Protein AF-U6CY99-F1 (afdb_monomer)

InterPro domains:
  IPR012981 PIH1, N-terminal [PF08190] (26-83)
  IPR050734 PIH1 family, Kintoun subfamily [PTHR22997] (1-106)

Nearest PDB structures (foldseek):
  5j6g-assembly3_C  TM=2.932E-01  e=3.439E+00  Mus musculus
  4gkn-assembly1_A  TM=2.776E-01  e=3.667E+00  Homo sapiens
  7qxs-assembly1_P  TM=4.122E-01  e=7.416E+00  Homo sapiens
  6erf-assembly4_G  TM=2.652E-01  e=2.342E+00  Homo sapiens
  2jor-assembly1_A  TM=2.614E-01  e=8.429E+00  Bos taurus

Solvent-accessible surface area (backbone atoms only — not comparable to full-atom values): 6418 Å² total; per-residue (Å²): 133,86,72,52,71,68,61,52,51,52,52,52,53,53,51,52,52,51,52,52,50,30,48,74,76,37,49,70,61,37,50,52,50,53,53,50,50,53,63,60,42,49,64,57,69,50,76,66,43,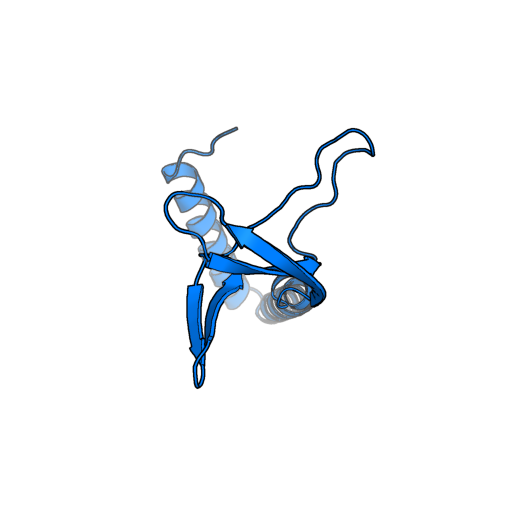82,73,51,74,47,81,52,65,43,75,67,96,57,75,39,46,31,38,39,60,44,56,51,45,80,72,55,65,78,44,92,44,96,88,4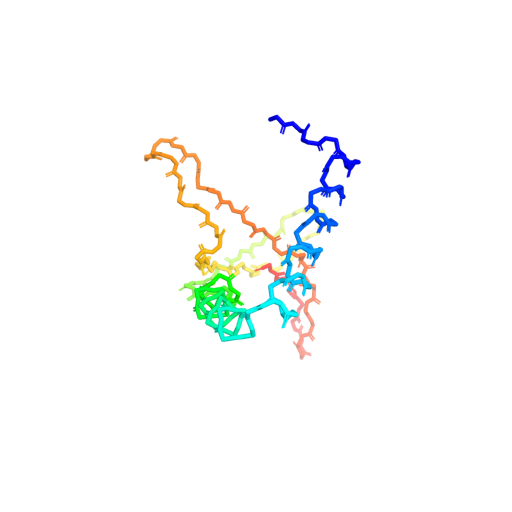4,73,73,69,82,86,81,67,79,73,43,82,46,77,56,103,87,51,68,36,35,40,63

Secondary structure (DSSP, 8-state):
----HHHHHHHHHHHHHHHHHHHHH-HHHHHHHHHHHHHHHHHHHSPPEEEEEEEEE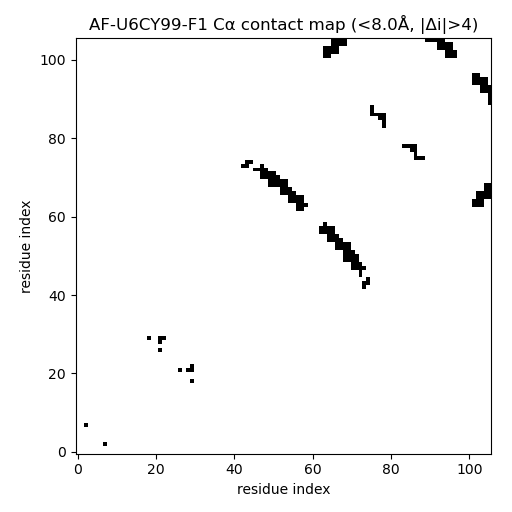E-SSS-EEEEEEEEE-TTSPPPSSTTSPPP---PPPEEEEETTEEEEE-

Foldseek 3Di:
DDDDPVNVVVVVVVVVVVLVCCCVVPVPVSVVVVVVCCVVCCLQPDDFAFDDKDWDWDPPPDTFIEIETDTHHPNQDAAPDPPGDGDDDDDDWDWDDDPHHTHIYD

Radius of gyration: 21.67 Å; Cα contacts (8 Å, |Δi|>4): 101; chains: 1; bounding box: 42×37×56 Å

Mean predicted aligned error: 7.5 Å

Structure (mmCIF, N/CA/C/O backbone):
data_AF-U6CY99-F1
#
_entry.id   AF-U6CY99-F1
#
loop_
_atom_site.group_PDB
_atom_site.id
_atom_site.type_symbol
_atom_site.label_atom_id
_atom_site.label_alt_id
_atom_site.label_comp_id
_atom_site.label_asym_id
_atom_site.label_entity_id
_atom_site.label_seq_id
_atom_site.pdbx_PDB_ins_code
_atom_site.Cartn_x
_atom_site.Cartn_y
_atom_site.Cartn_z
_atom_site.occupancy
_atom_site.B_iso_or_equiv
_atom_site.auth_seq_id
_atom_site.auth_comp_id
_atom_site.auth_asym_id
_atom_site.auth_atom_id
_atom_site.pdbx_PDB_model_num
ATOM 1 N N . MET A 1 1 ? 10.467 19.430 0.491 1.00 38.78 1 MET A N 1
ATOM 2 C CA . MET A 1 1 ? 10.489 20.470 -0.555 1.00 38.78 1 MET A CA 1
ATOM 3 C C . MET A 1 1 ? 9.222 20.259 -1.364 1.00 38.78 1 MET A C 1
ATOM 5 O O . MET A 1 1 ? 9.155 19.293 -2.109 1.00 38.78 1 MET A O 1
ATOM 9 N N . GLU A 1 2 ? 8.165 21.023 -1.085 1.00 51.16 2 GLU A N 1
ATOM 10 C CA . GLU A 1 2 ? 6.900 20.886 -1.815 1.00 51.16 2 GLU A CA 1
ATOM 11 C C . GLU A 1 2 ? 7.109 21.424 -3.231 1.00 51.16 2 GLU A C 1
ATOM 13 O O . GLU A 1 2 ? 7.341 22.618 -3.426 1.00 51.16 2 GLU A O 1
ATOM 18 N N . SER A 1 3 ? 7.104 20.544 -4.231 1.00 57.75 3 SER A N 1
ATOM 19 C CA . SER A 1 3 ? 7.028 20.981 -5.618 1.00 57.75 3 SER A CA 1
ATOM 20 C C . SER A 1 3 ? 5.660 21.630 -5.826 1.00 57.75 3 SER A C 1
ATOM 22 O O . SER A 1 3 ? 4.622 21.011 -5.603 1.00 57.75 3 SER A O 1
ATOM 24 N N . SER A 1 4 ? 5.642 22.902 -6.234 1.00 75.50 4 SER A N 1
ATOM 25 C CA . SER A 1 4 ? 4.400 23.564 -6.643 1.00 75.50 4 SER A CA 1
ATOM 26 C C . SER A 1 4 ? 3.716 22.714 -7.714 1.00 75.50 4 SER A C 1
ATOM 28 O O . SER A 1 4 ? 4.382 22.266 -8.651 1.00 75.50 4 SER A O 1
ATOM 30 N N . SER A 1 5 ? 2.399 22.523 -7.619 1.00 77.94 5 SER A N 1
ATOM 31 C CA . SER A 1 5 ? 1.618 21.692 -8.548 1.00 77.94 5 SER A CA 1
ATOM 32 C C . SER A 1 5 ? 1.870 22.048 -10.018 1.00 77.94 5 SER A C 1
ATOM 34 O O . SER A 1 5 ? 1.868 21.174 -10.879 1.00 77.94 5 SER A O 1
ATOM 36 N N . LYS A 1 6 ? 2.171 23.324 -10.307 1.00 81.62 6 LYS A N 1
ATOM 37 C CA . LYS A 1 6 ? 2.558 23.795 -11.646 1.00 81.62 6 LYS A CA 1
ATOM 38 C C . LYS A 1 6 ? 3.890 23.209 -12.124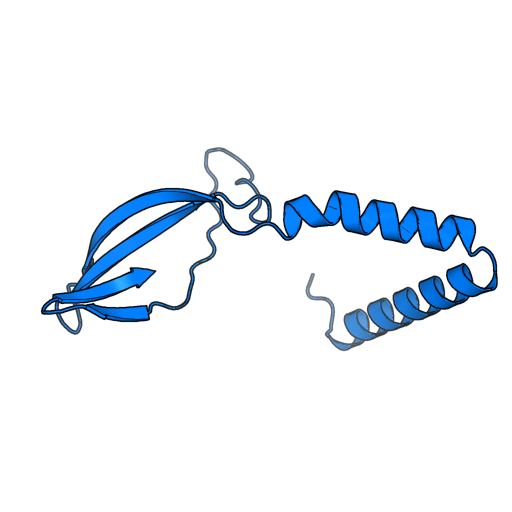 1.00 81.62 6 LYS A C 1
ATOM 40 O O . LYS A 1 6 ? 3.990 22.800 -13.272 1.00 81.62 6 LYS A O 1
ATOM 45 N N . GLY A 1 7 ? 4.895 23.143 -11.250 1.00 86.62 7 GLY A N 1
ATOM 46 C CA . GLY A 1 7 ? 6.200 22.563 -11.574 1.00 86.62 7 GLY A CA 1
ATOM 47 C C . GLY A 1 7 ? 6.120 21.060 -11.843 1.00 86.62 7 GLY A C 1
ATOM 48 O O . GLY A 1 7 ? 6.774 20.572 -12.760 1.00 86.62 7 GLY A O 1
ATOM 49 N N . LEU A 1 8 ? 5.268 20.344 -11.101 1.00 90.50 8 LEU A N 1
ATOM 50 C CA . LEU A 1 8 ? 5.027 18.918 -11.327 1.00 90.50 8 LEU A CA 1
ATOM 51 C C . LEU A 1 8 ? 4.365 18.658 -12.688 1.00 90.50 8 LEU A C 1
ATOM 53 O O . LEU A 1 8 ? 4.798 17.770 -13.415 1.00 90.50 8 LEU A O 1
ATOM 57 N N . LEU A 1 9 ? 3.352 19.449 -13.059 1.00 92.31 9 LEU A N 1
ATOM 58 C CA . LEU A 1 9 ? 2.690 19.315 -14.361 1.00 92.31 9 LEU A CA 1
ATOM 59 C C . LEU A 1 9 ? 3.669 19.524 -15.521 1.00 92.31 9 LEU A C 1
ATOM 61 O O . LEU A 1 9 ? 3.669 18.733 -16.458 1.00 92.31 9 LEU A O 1
ATOM 65 N N . THR A 1 10 ? 4.549 20.526 -15.433 1.00 93.00 10 THR A N 1
ATOM 66 C CA . THR A 1 10 ? 5.573 20.758 -16.462 1.00 93.00 10 THR A CA 1
ATOM 67 C C . THR A 1 10 ? 6.511 19.561 -16.619 1.00 93.00 10 THR A C 1
ATOM 69 O O . THR A 1 10 ? 6.806 19.172 -17.746 1.00 93.00 10 THR A O 1
ATOM 72 N N . GLN A 1 11 ? 6.948 18.947 -15.515 1.00 92.81 11 GLN A N 1
ATOM 73 C CA . GLN A 1 11 ? 7.805 17.755 -15.559 1.00 92.81 11 GLN A CA 1
ATOM 74 C C . GLN A 1 11 ? 7.099 16.567 -16.217 1.00 92.81 11 GLN A C 1
ATOM 76 O O . GLN A 1 11 ? 7.705 15.862 -17.019 1.00 92.81 11 GLN A O 1
ATOM 81 N N . VAL A 1 12 ? 5.813 16.368 -15.916 1.00 93.81 12 VAL A N 1
ATOM 82 C CA . VAL A 1 12 ? 5.005 15.314 -16.542 1.00 93.81 12 VAL A CA 1
ATOM 83 C C . VAL A 1 12 ? 4.895 15.549 -18.048 1.00 93.81 12 VAL A C 1
ATOM 85 O O . VAL A 1 12 ? 5.134 14.626 -18.818 1.00 93.81 12 VAL A O 1
ATOM 88 N N . THR A 1 13 ? 4.607 16.778 -18.484 1.00 94.56 13 THR A N 1
ATOM 89 C CA . THR A 1 13 ? 4.546 17.114 -19.915 1.00 94.56 13 THR A CA 1
ATOM 90 C C . THR A 1 13 ? 5.883 16.881 -20.618 1.00 94.56 13 THR A C 1
ATOM 92 O O . THR A 1 13 ? 5.916 16.292 -21.691 1.00 94.56 13 THR A O 1
ATOM 95 N N . GLN A 1 14 ? 6.996 17.301 -20.010 1.00 95.06 14 GLN A N 1
ATOM 96 C CA . GLN A 1 14 ? 8.333 17.076 -20.570 1.00 95.06 14 GLN A CA 1
ATOM 97 C C . GLN A 1 14 ? 8.656 15.587 -20.706 1.00 95.06 14 GLN A C 1
ATOM 99 O O . GLN A 1 14 ? 9.260 15.178 -21.693 1.00 95.06 14 GLN A O 1
ATOM 104 N N . PHE A 1 15 ? 8.238 14.779 -19.731 1.00 94.62 15 PHE A N 1
ATOM 105 C CA . PHE A 1 15 ? 8.409 13.335 -19.788 1.00 94.62 15 PHE A CA 1
ATOM 106 C C . PHE A 1 15 ? 7.598 12.704 -20.927 1.00 94.62 15 PHE A C 1
ATOM 108 O O . PHE A 1 15 ? 8.131 11.855 -21.633 1.00 94.62 15 PHE A O 1
ATOM 115 N N . TRP A 1 16 ? 6.354 13.140 -21.155 1.00 95.50 16 TRP A N 1
ATOM 116 C CA . TRP A 1 16 ? 5.554 12.665 -22.291 1.00 95.50 16 TRP A CA 1
ATOM 117 C C . TRP A 1 16 ? 6.189 13.014 -23.635 1.00 95.50 16 TRP A C 1
ATOM 119 O O . TRP A 1 16 ? 6.372 12.119 -24.451 1.00 95.50 16 TRP A O 1
ATOM 129 N N . ASN A 1 17 ? 6.631 14.261 -23.814 1.00 96.12 17 ASN A N 1
ATOM 130 C CA . ASN A 1 17 ? 7.314 14.667 -25.044 1.00 96.12 17 ASN A CA 1
ATOM 131 C C . ASN A 1 17 ? 8.576 13.825 -25.296 1.00 96.12 17 ASN A C 1
ATOM 133 O O . ASN A 1 17 ? 8.812 13.395 -26.415 1.00 96.12 17 ASN A O 1
ATOM 137 N N . LEU A 1 18 ? 9.358 13.528 -24.251 1.00 95.19 18 LEU A N 1
ATOM 138 C CA . LEU A 1 18 ? 10.525 12.649 -24.369 1.00 95.19 18 LEU A CA 1
ATOM 139 C C . LEU A 1 18 ? 10.146 11.236 -24.842 1.00 95.19 18 LEU A C 1
ATOM 141 O O . LEU A 1 18 ? 10.887 10.622 -25.608 1.00 95.19 18 LEU A O 1
ATOM 145 N N . LEU A 1 19 ? 9.029 10.692 -24.352 1.00 96.50 19 LEU A N 1
ATOM 146 C CA . LEU A 1 19 ? 8.545 9.378 -24.772 1.00 96.50 19 LEU A CA 1
ATOM 147 C C . LEU A 1 19 ? 8.095 9.382 -26.236 1.00 96.50 19 LEU A C 1
ATOM 149 O O . LEU A 1 19 ? 8.403 8.425 -26.946 1.00 96.50 19 LEU A O 1
ATOM 153 N N . ASP A 1 20 ? 7.431 10.450 -26.679 1.00 96.69 20 ASP A N 1
ATOM 154 C CA . ASP A 1 20 ? 7.020 10.635 -28.074 1.00 96.69 20 ASP A CA 1
ATOM 155 C C . ASP A 1 20 ? 8.250 10.757 -28.989 1.00 96.69 20 ASP A C 1
ATOM 157 O O . ASP A 1 20 ? 8.384 10.006 -29.957 1.00 96.69 20 ASP A O 1
ATOM 161 N N . ASP A 1 21 ? 9.221 11.593 -28.610 1.00 96.62 21 ASP A N 1
ATOM 162 C CA . ASP A 1 21 ? 10.488 11.751 -29.330 1.00 96.62 21 ASP A CA 1
ATOM 163 C C . ASP A 1 21 ? 11.243 10.414 -29.443 1.00 96.62 21 ASP A C 1
ATOM 165 O O . ASP A 1 21 ? 11.804 10.087 -30.493 1.00 96.62 21 ASP A O 1
ATOM 169 N N . LEU A 1 22 ? 11.271 9.607 -28.375 1.00 95.31 22 LEU A N 1
ATOM 170 C CA . LEU A 1 22 ? 11.895 8.279 -28.385 1.00 95.31 22 LEU A CA 1
ATOM 171 C C . LEU A 1 22 ? 11.157 7.301 -29.302 1.00 95.31 22 LEU A C 1
ATOM 173 O O . LEU A 1 22 ? 11.809 6.500 -29.974 1.00 95.31 22 LEU A O 1
ATOM 177 N N . ALA A 1 23 ? 9.826 7.352 -29.334 1.00 96.19 23 ALA A N 1
ATOM 178 C CA . ALA A 1 23 ? 9.022 6.494 -30.193 1.00 96.19 23 ALA A CA 1
ATOM 179 C C . ALA A 1 23 ? 9.247 6.804 -31.683 1.00 96.19 23 ALA A C 1
ATOM 181 O O . ALA A 1 23 ? 9.314 5.871 -32.482 1.00 96.19 23 ALA A O 1
ATOM 182 N N . GLU A 1 24 ? 9.419 8.077 -32.050 1.00 96.56 24 GLU A N 1
ATOM 183 C CA . GLU A 1 24 ? 9.685 8.494 -33.432 1.00 96.56 24 GLU A CA 1
ATOM 184 C C . GLU A 1 24 ? 11.146 8.278 -33.848 1.00 96.56 24 GLU A C 1
ATOM 186 O O . GLU A 1 24 ? 11.424 7.757 -34.930 1.00 96.56 24 GLU A O 1
ATOM 191 N N . SER A 1 25 ? 12.097 8.663 -32.992 1.00 96.88 25 SER A N 1
ATOM 192 C CA . SER A 1 25 ? 13.524 8.655 -33.337 1.00 96.88 25 SER A CA 1
ATOM 193 C C . SER A 1 25 ? 14.203 7.295 -33.146 1.00 96.88 25 SER A C 1
ATOM 195 O O . SER A 1 25 ? 15.129 6.964 -33.890 1.00 96.88 25 SER A O 1
ATOM 197 N N . ASN A 1 26 ? 13.781 6.495 -32.155 1.00 96.25 26 ASN A N 1
ATOM 198 C CA . ASN A 1 26 ? 14.390 5.200 -31.836 1.00 96.25 26 ASN A CA 1
ATOM 199 C C . ASN A 1 26 ? 13.381 4.200 -31.218 1.00 96.25 26 ASN A C 1
ATOM 201 O O . ASN A 1 26 ? 13.444 3.907 -30.013 1.00 96.25 26 ASN A O 1
ATOM 205 N N . PRO A 1 27 ? 12.497 3.606 -32.045 1.00 95.75 27 PRO A N 1
ATOM 206 C CA . PRO A 1 27 ? 11.428 2.714 -31.588 1.00 95.75 27 PRO A CA 1
ATOM 207 C C . PRO A 1 27 ? 11.914 1.515 -30.757 1.00 95.75 27 PRO A C 1
ATOM 209 O O . PRO A 1 27 ? 11.258 1.098 -29.802 1.00 95.75 27 PRO A O 1
ATOM 212 N N . GLU A 1 28 ? 13.087 0.965 -31.084 1.00 96.56 28 GLU A N 1
ATOM 213 C CA . GLU A 1 28 ? 13.666 -0.176 -30.363 1.00 96.56 28 GLU A CA 1
ATOM 214 C C . GLU A 1 28 ? 14.092 0.197 -28.938 1.00 96.56 28 GLU A C 1
ATOM 216 O O . GLU A 1 28 ? 13.886 -0.574 -27.996 1.00 96.56 28 GLU A O 1
ATOM 221 N N . SER A 1 29 ? 14.663 1.390 -28.754 1.00 94.88 29 SER A N 1
ATOM 222 C CA . SER A 1 29 ? 15.013 1.890 -27.420 1.00 94.88 29 SER A CA 1
ATOM 223 C C . SER A 1 29 ? 13.769 2.232 -26.609 1.00 94.88 29 SER A C 1
ATOM 225 O O . SER A 1 29 ? 13.711 1.880 -25.430 1.00 94.88 29 SER A O 1
ATOM 227 N N . TYR A 1 30 ? 12.757 2.842 -27.237 1.00 96.50 30 TYR A N 1
ATOM 228 C CA . TYR A 1 30 ? 11.461 3.088 -26.603 1.00 96.50 30 TYR A CA 1
ATOM 229 C C . TYR A 1 30 ? 10.838 1.785 -26.086 1.00 96.50 30 TYR A C 1
ATOM 231 O O . TYR A 1 30 ? 10.498 1.676 -24.907 1.00 96.50 30 TYR A O 1
ATOM 239 N N . LYS A 1 31 ? 10.768 0.751 -26.934 1.00 96.38 31 LYS A N 1
ATOM 240 C CA . LYS A 1 31 ? 10.225 -0.559 -26.559 1.00 96.38 31 LYS A CA 1
ATOM 241 C C . LYS A 1 31 ? 10.956 -1.158 -25.357 1.00 96.38 31 LYS A C 1
ATOM 243 O O . LYS A 1 31 ? 10.312 -1.529 -24.378 1.00 96.38 31 LYS A O 1
ATOM 248 N N . LYS A 1 32 ? 12.293 -1.204 -25.398 1.00 9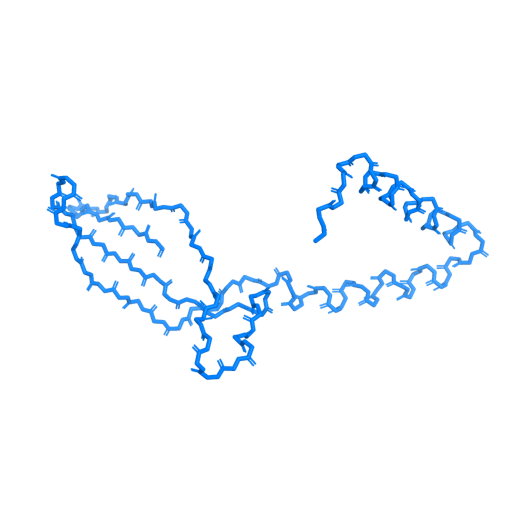6.38 32 LYS A N 1
ATOM 249 C CA . LYS A 1 32 ? 13.110 -1.712 -24.281 1.00 96.38 32 LYS A CA 1
ATOM 250 C C . LYS A 1 32 ? 12.876 -0.925 -22.995 1.00 96.38 32 LYS A C 1
ATOM 252 O O . LYS A 1 32 ? 12.792 -1.523 -21.924 1.00 96.38 32 LYS A O 1
ATOM 257 N N . PHE A 1 33 ? 12.761 0.399 -23.095 1.00 94.69 33 PHE A N 1
ATOM 258 C CA . PHE A 1 33 ? 12.480 1.261 -21.953 1.00 94.69 33 PHE A CA 1
ATOM 259 C C . PHE A 1 33 ? 11.130 0.915 -21.310 1.00 94.69 33 PHE A C 1
ATOM 261 O O . PHE A 1 33 ? 11.082 0.647 -20.110 1.00 94.69 33 PHE A O 1
ATOM 268 N N . ILE A 1 34 ? 10.052 0.844 -22.097 1.00 94.50 34 ILE A N 1
ATOM 269 C CA . ILE A 1 34 ? 8.713 0.508 -21.589 1.00 94.50 34 ILE A CA 1
ATOM 270 C C . ILE A 1 34 ? 8.681 -0.901 -20.988 1.00 94.50 34 ILE A C 1
ATOM 272 O O . ILE A 1 34 ? 8.155 -1.088 -19.891 1.00 94.50 34 ILE A O 1
ATOM 276 N N . GLU A 1 35 ? 9.276 -1.892 -21.655 1.00 94.88 35 GLU A N 1
ATOM 277 C CA . GLU A 1 35 ? 9.359 -3.264 -21.138 1.00 94.88 35 GLU A CA 1
ATOM 278 C C . GLU A 1 35 ? 10.082 -3.322 -19.786 1.00 94.88 35 GLU A C 1
ATOM 280 O O . GLU A 1 35 ? 9.607 -3.988 -18.859 1.00 94.88 35 GLU A O 1
ATOM 285 N N . GLN A 1 36 ? 11.191 -2.590 -19.643 1.00 93.69 36 GLN A N 1
ATOM 286 C CA . GLN A 1 36 ? 11.924 -2.499 -18.384 1.00 93.69 36 GLN A CA 1
ATOM 287 C C . GLN A 1 36 ? 11.076 -1.839 -17.289 1.00 93.69 36 GLN A C 1
ATOM 289 O O . GLN A 1 36 ? 10.957 -2.401 -16.199 1.00 93.69 36 GLN A O 1
ATOM 294 N N . GLN A 1 37 ? 10.428 -0.706 -17.583 1.00 91.88 37 GLN A N 1
ATOM 295 C CA . GLN A 1 37 ? 9.565 -0.007 -16.624 1.00 91.88 37 GLN A CA 1
ATOM 296 C C . GLN A 1 37 ? 8.376 -0.867 -16.179 1.00 91.88 37 GLN A C 1
ATOM 298 O O . GLN A 1 37 ? 8.059 -0.915 -14.992 1.00 91.88 37 GLN A O 1
ATOM 303 N N . LEU A 1 38 ? 7.748 -1.616 -17.089 1.00 90.69 38 LEU A N 1
ATOM 304 C CA . LEU A 1 38 ? 6.675 -2.551 -16.740 1.00 90.69 38 LEU A CA 1
ATOM 305 C C . LEU A 1 38 ? 7.190 -3.710 -15.880 1.00 90.69 38 LEU A C 1
ATOM 307 O O . LEU A 1 38 ? 6.523 -4.127 -14.931 1.00 90.69 38 LEU A O 1
ATOM 311 N N . LYS A 1 39 ? 8.373 -4.248 -16.191 1.00 90.38 39 LYS A N 1
ATOM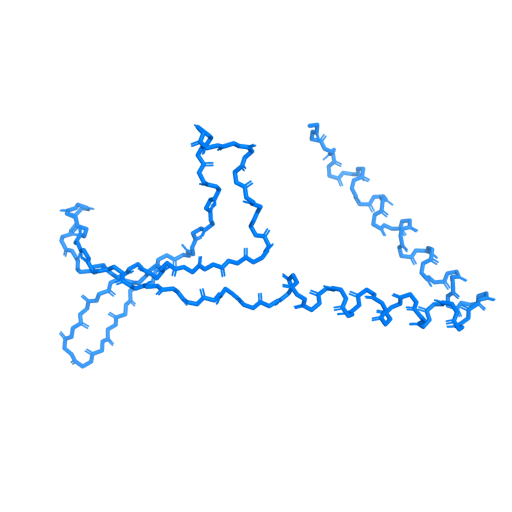 312 C CA . LYS A 1 39 ? 8.980 -5.347 -15.432 1.00 90.38 39 LYS A CA 1
ATOM 313 C C . LYS A 1 39 ? 9.330 -4.928 -14.004 1.00 90.38 39 LYS A C 1
ATOM 315 O O . LYS A 1 39 ? 9.021 -5.666 -13.071 1.00 90.38 39 LYS A O 1
ATOM 320 N N . GLU A 1 40 ? 9.952 -3.768 -13.835 1.00 86.62 40 GLU A N 1
ATOM 321 C CA . GLU A 1 40 ? 10.302 -3.213 -12.524 1.00 86.62 40 GLU A CA 1
ATOM 322 C C . GLU A 1 40 ? 9.048 -2.773 -11.758 1.00 86.62 40 GLU A C 1
ATOM 324 O O . GLU A 1 40 ? 8.855 -3.131 -10.592 1.00 86.62 40 GLU A O 1
ATOM 329 N N . GLY A 1 41 ? 8.139 -2.081 -12.447 1.00 85.31 41 GLY A N 1
ATOM 330 C CA . GLY A 1 41 ? 6.892 -1.563 -11.897 1.00 85.31 41 GLY A CA 1
ATOM 331 C C . GLY A 1 41 ? 5.956 -2.650 -11.376 1.00 85.31 41 GLY A C 1
ATOM 332 O O . GLY A 1 41 ? 5.286 -2.428 -10.371 1.00 85.31 41 GLY A O 1
ATOM 333 N N . LYS A 1 42 ? 5.963 -3.859 -11.959 1.00 84.69 42 LYS A N 1
ATOM 334 C CA . LYS A 1 42 ? 5.159 -5.002 -11.479 1.00 84.69 42 LYS A CA 1
ATOM 335 C C . LYS A 1 42 ? 5.303 -5.255 -9.979 1.00 84.69 42 LYS A C 1
ATOM 337 O O . LYS A 1 42 ? 4.312 -5.562 -9.325 1.00 84.69 42 LYS A O 1
ATOM 342 N N . GLN A 1 43 ? 6.504 -5.104 -9.418 1.00 78.50 43 GLN A N 1
ATOM 343 C CA . GLN A 1 43 ? 6.710 -5.324 -7.983 1.00 78.50 43 GLN A CA 1
ATOM 344 C C . GLN A 1 43 ? 6.099 -4.216 -7.115 1.00 78.50 43 GLN A C 1
ATOM 346 O O . GLN A 1 43 ? 5.666 -4.486 -5.998 1.00 78.50 43 GLN A O 1
ATOM 351 N N . LEU A 1 44 ? 6.060 -2.983 -7.624 1.00 79.94 44 LEU A N 1
ATOM 352 C CA . LEU A 1 44 ? 5.500 -1.814 -6.938 1.00 79.94 44 LEU A CA 1
ATOM 353 C C . LEU A 1 44 ? 3.984 -1.673 -7.155 1.00 79.94 44 LEU A C 1
ATOM 355 O O . LEU A 1 44 ? 3.302 -1.031 -6.354 1.00 79.94 44 LEU A O 1
ATOM 359 N N . CYS A 1 45 ? 3.462 -2.284 -8.219 1.00 83.25 45 CYS A N 1
ATOM 360 C CA . CYS A 1 45 ? 2.041 -2.357 -8.556 1.00 83.25 45 CYS A CA 1
ATOM 361 C C . CYS A 1 45 ? 1.340 -3.597 -7.985 1.00 83.25 45 CYS A C 1
ATOM 363 O O . CYS A 1 45 ? 0.122 -3.702 -8.115 1.00 83.25 45 CYS A O 1
ATOM 365 N N . ALA A 1 46 ? 2.076 -4.527 -7.369 1.00 88.50 46 ALA A N 1
ATOM 366 C CA . ALA A 1 46 ? 1.487 -5.667 -6.676 1.00 88.50 46 ALA A CA 1
ATOM 367 C C . ALA A 1 46 ? 0.543 -5.199 -5.557 1.00 88.50 46 ALA A C 1
ATOM 369 O O . ALA A 1 46 ? 0.741 -4.129 -4.978 1.00 88.50 46 ALA A O 1
ATOM 370 N N . THR A 1 47 ? -0.471 -5.999 -5.238 1.00 91.88 47 THR A N 1
ATOM 371 C CA . THR A 1 47 ? -1.351 -5.750 -4.092 1.00 91.88 47 THR A CA 1
ATOM 372 C C . THR A 1 47 ? -0.604 -5.972 -2.769 1.00 91.88 47 THR A C 1
ATOM 374 O O . THR A 1 47 ? 0.407 -6.679 -2.755 1.00 91.88 47 THR A O 1
ATOM 377 N N . PRO A 1 48 ? -1.073 -5.391 -1.649 1.00 93.75 48 PRO A N 1
ATOM 378 C CA . PRO A 1 48 ? -0.556 -5.728 -0.325 1.00 93.75 48 PRO A CA 1
ATOM 379 C C . PRO A 1 48 ? -0.669 -7.235 -0.045 1.00 93.75 48 PRO A C 1
ATOM 381 O O . PRO A 1 48 ? -1.691 -7.849 -0.346 1.00 93.75 48 PRO A O 1
ATOM 384 N N . GLU A 1 49 ? 0.380 -7.818 0.526 1.00 94.62 49 GLU A N 1
ATOM 385 C CA . GLU A 1 49 ? 0.462 -9.229 0.903 1.00 94.62 49 GLU A CA 1
ATOM 386 C C . GLU A 1 49 ? -0.062 -9.419 2.336 1.00 94.62 49 GLU A C 1
ATOM 388 O O . GLU A 1 49 ? 0.501 -8.820 3.260 1.00 94.62 49 GLU A O 1
ATOM 393 N N . PRO A 1 50 ? -1.108 -10.234 2.560 1.00 96.12 50 PRO A N 1
ATOM 394 C CA . PRO A 1 50 ? -1.643 -10.481 3.897 1.00 96.12 50 PRO A CA 1
ATOM 395 C C . PRO A 1 50 ? -0.606 -11.134 4.814 1.00 96.12 50 PRO A C 1
ATOM 397 O O . PRO A 1 50 ? 0.07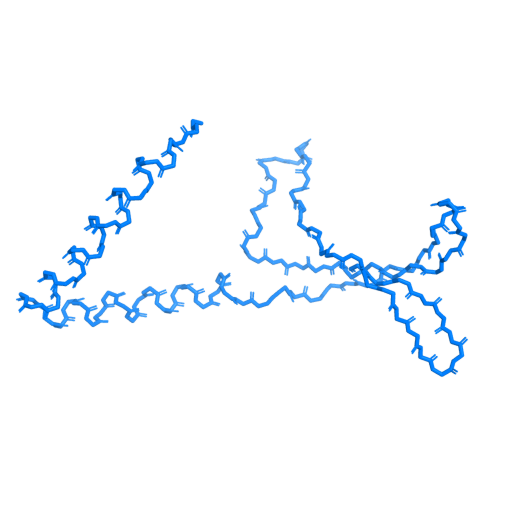0 -12.074 4.408 1.00 96.12 50 PRO A O 1
ATOM 400 N N . GLN A 1 51 ? -0.494 -10.658 6.055 1.00 96.81 51 GLN A N 1
ATOM 401 C CA . GLN A 1 51 ? 0.388 -11.252 7.068 1.00 96.81 51 GLN A CA 1
ATOM 402 C C . GLN A 1 51 ? -0.418 -11.838 8.224 1.00 96.81 51 GLN A C 1
ATOM 404 O O . GLN A 1 51 ? -0.239 -12.996 8.590 1.00 96.81 51 GLN A O 1
ATOM 409 N N . LEU A 1 52 ? -1.323 -11.043 8.796 1.00 97.06 52 LEU A N 1
ATOM 410 C CA . LEU A 1 52 ? -2.207 -11.478 9.873 1.00 97.06 52 LEU A CA 1
ATOM 411 C C . LEU A 1 52 ? -3.467 -10.614 9.928 1.00 97.06 52 LEU A C 1
ATOM 413 O O . LEU A 1 52 ? -3.498 -9.510 9.387 1.00 97.06 52 LEU A O 1
ATOM 417 N N . CYS A 1 53 ? -4.484 -11.105 10.630 1.00 97.44 53 CYS A N 1
ATOM 418 C CA . CYS A 1 53 ? -5.702 -10.362 10.924 1.00 97.44 53 CYS A CA 1
ATOM 419 C C . CYS A 1 53 ? -5.856 -10.222 12.441 1.00 97.44 53 CYS A C 1
ATOM 421 O O . CYS A 1 53 ? -5.792 -11.212 13.173 1.00 97.44 53 CYS A O 1
ATOM 423 N N . LEU A 1 54 ? -6.023 -8.989 12.916 1.00 97.62 54 LEU A N 1
ATOM 424 C CA . LEU A 1 54 ? -6.269 -8.692 14.324 1.00 97.62 54 LEU A CA 1
ATOM 425 C C . LEU A 1 54 ? -7.755 -8.456 14.536 1.00 97.62 54 LEU A C 1
ATOM 427 O O . LEU A 1 54 ? -8.339 -7.593 13.888 1.00 97.62 54 LEU A O 1
ATOM 431 N N . GLN A 1 55 ? -8.339 -9.158 15.500 1.00 96.88 55 GLN A N 1
ATOM 432 C CA . GLN A 1 55 ? -9.689 -8.876 15.965 1.00 96.88 55 GLN A CA 1
ATOM 433 C C . GLN A 1 55 ? -9.631 -8.039 17.242 1.00 96.88 55 GLN A C 1
ATOM 435 O O . GLN A 1 55 ? -8.968 -8.395 18.216 1.00 96.88 55 GLN A O 1
ATOM 440 N N . THR A 1 56 ? -10.350 -6.925 17.248 1.00 96.50 56 THR A N 1
ATOM 441 C CA . THR A 1 56 ? -10.490 -6.034 18.401 1.00 96.50 56 THR A CA 1
ATOM 442 C C . THR A 1 56 ? -11.885 -5.402 18.417 1.00 96.50 56 THR A C 1
ATOM 444 O O . THR A 1 56 ? -12.783 -5.825 17.685 1.00 96.50 56 THR A O 1
ATOM 447 N N . ARG A 1 57 ? -12.106 -4.413 19.286 1.00 96.00 57 ARG A N 1
ATOM 448 C CA . ARG A 1 57 ? -13.361 -3.665 19.373 1.00 96.00 57 ARG A CA 1
ATOM 449 C C . ARG A 1 57 ? -13.111 -2.167 19.327 1.00 96.00 57 ARG A C 1
ATOM 451 O O . ARG A 1 57 ? -12.255 -1.645 20.040 1.00 96.00 57 ARG A O 1
ATOM 458 N N . ILE A 1 58 ? -13.910 -1.465 18.533 1.00 93.75 58 ILE A N 1
ATOM 459 C CA . ILE A 1 58 ? -14.065 -0.016 18.661 1.00 93.75 58 ILE A CA 1
ATOM 460 C C . ILE A 1 58 ? -14.932 0.218 19.894 1.00 93.75 58 ILE A C 1
ATOM 462 O O . ILE A 1 58 ? -16.010 -0.353 19.980 1.00 93.75 58 ILE A O 1
ATOM 466 N N . LEU A 1 59 ? -14.476 1.034 20.846 1.00 95.50 59 LEU A N 1
ATOM 467 C CA . LEU A 1 59 ? -15.212 1.286 22.096 1.00 95.50 59 LEU A CA 1
ATOM 468 C C . LEU A 1 59 ? -16.129 2.517 22.022 1.00 95.50 59 LEU A C 1
ATOM 470 O O . LEU A 1 59 ? -17.104 2.615 22.761 1.00 95.50 59 LEU A O 1
ATOM 474 N N . LYS A 1 60 ? -15.804 3.486 21.160 1.00 93.19 60 LYS A N 1
ATOM 475 C CA . LYS A 1 60 ? -16.531 4.754 20.999 1.00 93.19 60 LYS A CA 1
ATOM 476 C C . LYS A 1 60 ? -16.531 5.172 19.524 1.00 93.19 60 LYS A C 1
ATOM 478 O O . LYS A 1 60 ? -15.551 4.895 18.839 1.00 93.19 60 LYS A O 1
ATOM 483 N N . PRO A 1 61 ? -17.566 5.878 19.036 1.00 90.62 61 PRO A N 1
ATOM 484 C CA . PRO A 1 61 ? -18.767 6.301 19.766 1.00 90.62 61 PRO A CA 1
ATOM 485 C C . PRO A 1 61 ? -19.781 5.171 20.006 1.00 90.62 61 PRO A C 1
ATOM 487 O O . PRO A 1 61 ? -20.599 5.284 20.911 1.00 90.62 61 PRO A O 1
ATOM 490 N N . LYS A 1 62 ? -19.713 4.079 19.238 1.00 89.31 62 LYS A N 1
ATOM 491 C CA . LYS A 1 62 ? -20.548 2.885 19.400 1.00 89.31 62 LYS A CA 1
ATOM 492 C C . LYS A 1 62 ? -19.658 1.653 19.392 1.00 89.31 62 LYS A C 1
ATOM 494 O O . LYS A 1 62 ? -18.729 1.591 18.588 1.00 89.31 62 LYS A O 1
ATOM 499 N N . GLU A 1 63 ? -19.960 0.694 20.262 1.00 93.06 63 GLU A N 1
ATOM 500 C CA . GLU A 1 63 ? -19.215 -0.557 20.298 1.00 93.06 63 GLU A CA 1
ATOM 501 C C . GLU A 1 63 ? -19.428 -1.349 19.003 1.00 93.06 63 GLU A C 1
ATOM 503 O O . GLU A 1 63 ? -20.568 -1.569 18.584 1.00 93.06 63 GLU A O 1
ATOM 508 N N . LYS A 1 64 ? -18.328 -1.734 18.352 1.00 93.19 64 LYS A N 1
ATOM 509 C CA . LYS A 1 64 ? -18.327 -2.537 17.122 1.00 93.19 64 LYS A CA 1
ATOM 510 C C . LYS A 1 64 ? -17.143 -3.496 17.120 1.00 93.19 64 LYS A C 1
ATOM 512 O O . LYS A 1 64 ? -16.052 -3.128 17.559 1.00 93.19 64 LYS A O 1
ATOM 517 N N . 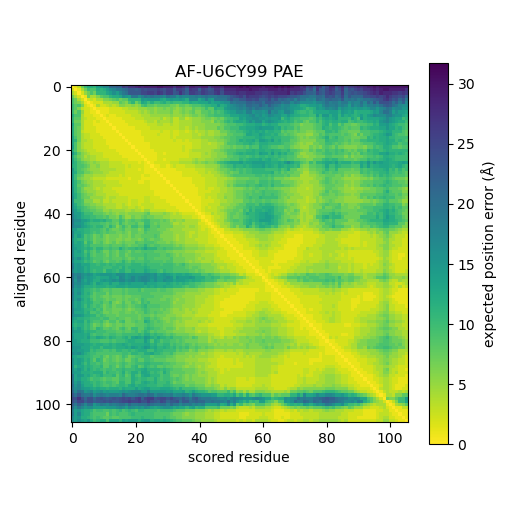VAL A 1 65 ? -17.348 -4.700 16.591 1.00 96.12 65 VAL A N 1
ATOM 518 C CA . VAL A 1 65 ? -16.246 -5.621 16.282 1.00 96.12 65 VAL A CA 1
ATOM 519 C C . VAL A 1 65 ? -15.447 -5.040 15.118 1.00 96.12 65 VAL A C 1
ATOM 521 O O . VAL A 1 65 ? -16.029 -4.577 14.140 1.00 96.12 65 VAL A O 1
ATOM 524 N N . LEU A 1 66 ? -14.123 -5.041 15.248 1.00 96.31 66 LEU A N 1
ATOM 525 C CA . LEU A 1 66 ? -13.191 -4.534 14.249 1.00 96.31 66 LEU A CA 1
ATOM 526 C C . LEU A 1 66 ? -12.182 -5.623 13.894 1.00 96.31 66 LEU A C 1
ATOM 528 O O . LEU A 1 66 ? -11.521 -6.165 14.781 1.00 96.31 66 LEU A O 1
ATOM 532 N N . PHE A 1 67 ? -12.031 -5.878 12.602 1.00 97.06 67 PHE A N 1
ATOM 533 C CA . PHE A 1 67 ? -10.938 -6.657 12.041 1.00 97.06 67 PHE A CA 1
ATOM 534 C C . PHE A 1 67 ? -9.947 -5.723 11.350 1.00 97.06 67 PHE A C 1
ATOM 536 O O . PHE A 1 67 ? -10.345 -4.837 10.599 1.00 97.06 67 PHE A O 1
ATOM 543 N N . ILE A 1 68 ? -8.658 -5.908 11.617 1.00 97.62 68 ILE A N 1
ATOM 544 C CA . ILE A 1 68 ? -7.577 -5.137 10.998 1.00 97.62 68 ILE A CA 1
ATOM 545 C C . ILE A 1 68 ? -6.683 -6.116 10.249 1.00 97.62 68 ILE A C 1
ATOM 547 O O . ILE A 1 68 ? -6.006 -6.938 10.876 1.00 97.62 68 ILE A O 1
ATOM 551 N N . ASN A 1 69 ? -6.657 -6.015 8.924 1.00 97.19 69 ASN A N 1
ATOM 552 C CA . ASN A 1 69 ? -5.746 -6.789 8.097 1.00 97.19 69 ASN A CA 1
ATOM 553 C C . ASN A 1 69 ? -4.377 -6.110 8.082 1.00 97.19 69 ASN A C 1
ATOM 555 O O . ASN A 1 69 ? -4.183 -5.040 7.505 1.00 97.19 69 ASN A O 1
ATOM 559 N N . LEU A 1 70 ? -3.398 -6.744 8.720 1.00 96.94 70 LEU A N 1
ATOM 560 C CA . LEU A 1 70 ? -2.017 -6.308 8.633 1.00 96.94 70 LEU A CA 1
ATOM 561 C C . LEU A 1 70 ? -1.400 -6.916 7.373 1.00 96.94 70 LEU A C 1
ATOM 563 O O . LEU A 1 70 ? -1.232 -8.134 7.272 1.00 96.94 70 LEU A O 1
ATOM 567 N N . CYS A 1 71 ? -1.044 -6.055 6.426 1.00 96.00 71 CYS A N 1
ATOM 568 C CA . CYS A 1 71 ? -0.436 -6.455 5.165 1.00 96.00 71 CYS A CA 1
ATOM 569 C C . CYS A 1 71 ? 0.969 -5.867 5.022 1.00 96.00 71 CYS A C 1
ATOM 571 O O . CYS A 1 71 ? 1.239 -4.744 5.450 1.00 96.00 71 CYS A O 1
ATOM 573 N N . GLN A 1 72 ? 1.851 -6.600 4.351 1.00 93.94 72 GLN A N 1
ATOM 574 C CA . GLN A 1 72 ? 3.135 -6.091 3.889 1.00 93.94 72 GLN A CA 1
ATOM 575 C C . GLN A 1 72 ? 2.991 -5.576 2.458 1.00 93.94 72 GLN A C 1
ATOM 577 O O . GLN A 1 72 ? 2.366 -6.211 1.614 1.00 93.94 72 GLN A O 1
ATOM 582 N N . TRP A 1 73 ? 3.592 -4.430 2.141 1.00 93.44 73 TRP A N 1
ATOM 583 C CA . TRP A 1 73 ? 3.564 -3.916 0.776 1.00 93.44 73 TRP A CA 1
ATOM 584 C C . TRP A 1 73 ? 4.890 -3.272 0.395 1.00 93.44 73 TRP A C 1
ATOM 586 O O . TRP A 1 73 ? 5.313 -2.308 1.025 1.00 93.44 73 TRP A O 1
ATOM 596 N N . LYS A 1 74 ? 5.523 -3.764 -0.681 1.00 90.31 74 LYS A N 1
ATOM 597 C CA . LYS A 1 74 ? 6.816 -3.259 -1.188 1.00 90.31 74 LYS A CA 1
ATOM 598 C C . LYS A 1 74 ? 6.820 -1.762 -1.506 1.00 90.31 74 LYS A C 1
ATOM 600 O O . LYS A 1 74 ? 7.881 -1.150 -1.549 1.00 90.31 74 LYS A O 1
ATOM 605 N N . ARG A 1 75 ? 5.646 -1.175 -1.748 1.00 90.19 75 ARG A N 1
ATOM 606 C CA . ARG A 1 75 ? 5.492 0.258 -2.015 1.00 90.19 75 ARG A CA 1
ATOM 607 C C . ARG A 1 75 ? 5.660 1.126 -0.761 1.00 90.19 75 ARG A C 1
ATOM 609 O O . ARG A 1 75 ? 5.899 2.323 -0.892 1.00 90.19 75 ARG A O 1
ATOM 616 N N . ILE A 1 76 ? 5.516 0.551 0.433 1.00 91.56 76 ILE A N 1
ATOM 617 C CA . ILE A 1 76 ? 5.722 1.256 1.698 1.00 91.56 76 ILE A CA 1
ATOM 618 C C . ILE A 1 76 ? 7.199 1.116 2.092 1.00 91.56 76 ILE A C 1
ATOM 620 O O . ILE A 1 76 ? 7.689 -0.010 2.196 1.00 91.56 76 ILE A O 1
ATOM 624 N N . PRO A 1 77 ? 7.936 2.225 2.280 1.00 91.69 77 PRO A N 1
ATOM 625 C CA . PRO A 1 77 ? 9.347 2.159 2.631 1.00 91.69 77 PRO A CA 1
ATOM 626 C C . PRO A 1 77 ? 9.540 1.619 4.051 1.00 91.69 77 PRO A C 1
ATOM 628 O O . PRO A 1 77 ? 8.707 1.826 4.934 1.00 91.69 77 PRO A O 1
ATOM 631 N N . ALA A 1 78 ? 10.682 0.973 4.279 1.00 93.44 78 ALA A N 1
ATOM 632 C CA . ALA A 1 78 ? 11.114 0.605 5.620 1.00 93.44 78 ALA A CA 1
ATOM 633 C C . ALA A 1 78 ? 11.376 1.862 6.479 1.00 93.44 78 ALA A C 1
ATOM 635 O O . ALA A 1 78 ? 11.720 2.920 5.936 1.00 93.44 78 ALA A O 1
ATOM 636 N N . PRO A 1 79 ? 11.240 1.771 7.815 1.00 95.56 79 PRO A N 1
ATOM 637 C CA . PRO A 1 79 ? 11.658 2.848 8.704 1.00 95.56 79 PRO A CA 1
ATOM 638 C C . PRO A 1 79 ? 13.155 3.141 8.536 1.00 95.56 79 PRO A C 1
ATOM 640 O O . PRO A 1 79 ? 13.952 2.250 8.245 1.00 95.56 79 PRO A O 1
ATOM 643 N N . GLN A 1 80 ? 13.547 4.398 8.751 1.00 94.62 80 GLN A N 1
ATOM 644 C CA . GLN A 1 80 ? 14.937 4.840 8.565 1.00 94.62 80 GLN A CA 1
ATOM 645 C C . GLN A 1 80 ? 15.910 4.199 9.568 1.00 94.62 80 GLN A C 1
ATOM 647 O O . GLN A 1 80 ? 17.090 4.035 9.271 1.00 94.62 80 GLN A O 1
ATOM 652 N N . SER A 1 81 ? 15.428 3.834 10.757 1.00 96.31 81 SER A N 1
ATOM 653 C CA . SER A 1 81 ? 16.173 3.058 11.750 1.00 96.31 81 SER A CA 1
ATOM 654 C C . SER A 1 81 ? 15.211 2.330 12.693 1.00 96.31 81 SER A C 1
ATOM 656 O O . SER A 1 81 ? 14.005 2.569 12.660 1.00 96.31 81 SER A O 1
ATOM 658 N N . ALA A 1 82 ? 15.746 1.493 13.586 1.00 95.19 82 ALA A N 1
ATOM 659 C CA . ALA A 1 82 ? 14.963 0.759 14.583 1.00 95.19 82 ALA A CA 1
ATOM 660 C C . ALA A 1 82 ? 14.209 1.651 15.590 1.00 95.19 82 ALA A C 1
ATOM 662 O O . ALA A 1 82 ? 13.269 1.190 16.230 1.00 95.19 82 ALA A O 1
ATOM 663 N N . THR A 1 83 ? 14.615 2.913 15.748 1.00 96.25 83 THR A N 1
ATOM 664 C CA . THR A 1 83 ? 13.950 3.874 16.641 1.00 96.25 83 THR A CA 1
ATOM 665 C C . THR A 1 83 ? 12.924 4.742 15.917 1.00 96.25 83 THR A C 1
ATOM 667 O O . THR A 1 83 ? 12.174 5.464 16.571 1.00 96.25 83 THR A O 1
ATOM 670 N N . HIS A 1 84 ? 12.882 4.693 14.581 1.00 96.62 84 HIS A N 1
ATOM 671 C CA . HIS A 1 84 ? 11.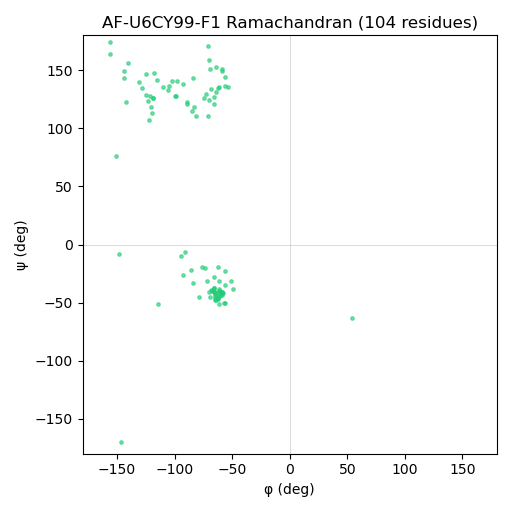903 5.444 13.807 1.00 96.62 84 HIS A CA 1
ATOM 672 C C . HIS A 1 84 ? 10.581 4.672 13.715 1.00 96.62 84 HIS A C 1
ATOM 674 O O . HIS A 1 84 ? 10.596 3.448 13.562 1.00 96.62 84 HIS A O 1
ATOM 680 N N . PRO A 1 85 ? 9.430 5.369 13.757 1.00 95.62 85 PRO A N 1
ATOM 681 C CA . PRO A 1 85 ? 8.134 4.742 13.543 1.00 95.62 85 PRO A CA 1
ATOM 682 C C . PRO A 1 85 ? 8.063 4.018 12.197 1.00 95.62 85 PRO A C 1
ATOM 684 O O . PRO A 1 85 ? 8.590 4.498 11.191 1.00 95.62 85 PRO A O 1
ATOM 687 N N . VAL A 1 86 ? 7.359 2.886 12.174 1.00 94.81 86 VAL A N 1
ATOM 688 C CA . VAL A 1 86 ? 7.076 2.153 10.937 1.00 94.81 86 VAL A CA 1
ATOM 689 C C . VAL A 1 86 ? 6.071 2.959 10.104 1.00 94.81 86 VAL A C 1
ATOM 691 O O . VAL A 1 86 ? 4.993 3.275 10.615 1.00 94.81 86 VAL A O 1
ATOM 694 N N . PRO A 1 87 ? 6.377 3.302 8.838 1.00 95.50 87 PRO A N 1
ATOM 695 C CA . PRO A 1 87 ? 5.413 3.951 7.958 1.00 95.50 87 PRO A CA 1
ATOM 696 C C . PRO A 1 87 ? 4.224 3.025 7.691 1.00 95.50 87 PRO A C 1
ATOM 698 O O . PRO A 1 87 ? 4.407 1.866 7.327 1.00 95.50 87 PRO A O 1
ATOM 701 N N . LEU A 1 88 ? 3.003 3.538 7.844 1.00 94.50 88 LEU A N 1
ATOM 702 C CA . LEU A 1 88 ? 1.772 2.786 7.605 1.00 94.50 88 LEU A CA 1
ATOM 703 C C . LEU A 1 88 ? 0.891 3.514 6.595 1.00 94.50 88 LEU A C 1
ATOM 705 O O . LEU A 1 88 ? 0.833 4.743 6.562 1.00 94.50 88 LEU A O 1
ATOM 709 N N . LYS A 1 89 ? 0.166 2.735 5.794 1.00 94.06 89 LYS A N 1
ATOM 710 C CA . LYS A 1 89 ? -0.934 3.218 4.965 1.00 94.06 89 LYS A CA 1
ATOM 711 C C . LYS A 1 89 ? -2.186 2.455 5.361 1.00 94.06 89 LYS A C 1
ATOM 713 O O . LYS A 1 89 ? -2.160 1.231 5.400 1.00 94.06 89 LYS A O 1
ATOM 718 N N . VAL A 1 90 ? -3.250 3.189 5.654 1.00 94.69 90 VAL A N 1
ATOM 719 C CA . VAL A 1 90 ? -4.509 2.635 6.156 1.00 94.69 90 VAL A CA 1
ATOM 720 C C . VAL A 1 90 ? -5.574 2.775 5.073 1.00 94.69 90 VAL A C 1
ATOM 722 O O . VAL A 1 90 ? -5.638 3.811 4.404 1.00 94.69 90 VAL A O 1
ATOM 725 N N . GLY A 1 91 ? -6.352 1.713 4.865 1.00 92.75 91 GLY A N 1
ATOM 726 C CA . GLY A 1 91 ? -7.521 1.728 3.991 1.00 92.75 91 GLY A CA 1
ATOM 727 C C . GLY A 1 91 ? -8.676 2.530 4.590 1.00 92.75 91 GLY A C 1
ATOM 728 O O . GLY A 1 91 ? -8.638 2.951 5.747 1.00 92.75 91 GLY A O 1
ATOM 729 N N . THR A 1 92 ? -9.715 2.759 3.797 1.00 95.44 92 THR A N 1
ATOM 730 C CA . THR A 1 92 ? -10.975 3.279 4.333 1.00 95.44 92 THR A CA 1
ATOM 731 C C . THR A 1 92 ? -11.661 2.155 5.112 1.00 95.44 92 THR A C 1
ATOM 733 O O . THR A 1 92 ? -11.779 1.065 4.563 1.00 95.44 92 THR A O 1
ATOM 736 N N . PRO A 1 93 ? -12.103 2.379 6.362 1.00 94.06 93 PRO A N 1
ATOM 737 C CA . PRO A 1 93 ? -12.854 1.370 7.097 1.00 94.06 93 PRO A CA 1
ATOM 738 C C . PRO A 1 93 ? -14.169 1.036 6.390 1.00 94.06 93 PRO A C 1
ATOM 740 O O . PRO A 1 93 ? -14.906 1.945 6.001 1.00 94.06 93 PRO A O 1
ATOM 743 N N . GLU A 1 94 ? -14.483 -0.250 6.280 1.00 95.12 94 GLU A N 1
ATOM 744 C CA . GLU A 1 94 ? -15.698 -0.749 5.634 1.00 95.12 94 GLU A CA 1
ATOM 745 C C . GLU A 1 94 ? -16.547 -1.533 6.641 1.00 95.12 94 GLU A C 1
ATOM 747 O O . GLU A 1 94 ? -16.055 -2.443 7.307 1.00 95.12 94 GLU A O 1
ATOM 752 N N . ASP A 1 95 ? -17.825 -1.168 6.785 1.00 94.06 95 ASP A N 1
ATOM 753 C CA . ASP A 1 95 ? -18.786 -1.923 7.594 1.00 94.06 95 ASP A CA 1
ATOM 754 C C . ASP A 1 95 ? -19.342 -3.085 6.752 1.00 94.06 95 ASP A C 1
ATOM 756 O O . ASP A 1 95 ? -19.990 -2.867 5.727 1.00 94.06 95 ASP A O 1
ATOM 760 N N . ILE A 1 96 ? -19.109 -4.316 7.201 1.00 93.94 96 ILE A N 1
ATOM 761 C CA . ILE A 1 96 ? -19.575 -5.554 6.576 1.00 93.94 96 ILE A CA 1
ATOM 762 C C . ILE A 1 96 ? -20.741 -6.126 7.387 1.00 93.94 96 ILE A C 1
ATOM 764 O O . ILE A 1 96 ? -20.703 -6.169 8.619 1.00 93.94 96 ILE A O 1
ATOM 768 N N . SER A 1 97 ? -21.780 -6.577 6.683 1.00 91.25 97 SER A N 1
ATOM 769 C CA . SER A 1 97 ? -22.918 -7.301 7.253 1.00 91.25 97 SER A CA 1
ATOM 770 C C . SER A 1 97 ? -23.061 -8.661 6.575 1.00 91.25 97 SER A C 1
ATOM 772 O O . SER A 1 97 ? -23.508 -8.731 5.428 1.00 91.25 97 SER A O 1
ATOM 774 N N . GLU A 1 98 ? -22.715 -9.739 7.274 1.00 85.69 98 GLU A N 1
ATOM 775 C CA . GLU A 1 98 ? -22.817 -11.104 6.754 1.00 85.69 98 GLU A CA 1
ATOM 776 C C . GLU A 1 98 ? -23.695 -11.953 7.662 1.00 85.69 98 GLU A C 1
ATOM 778 O O . GLU A 1 98 ? -23.393 -12.127 8.839 1.00 85.69 98 GLU A O 1
ATOM 783 N N . THR A 1 99 ? -24.753 -12.535 7.088 1.00 80.38 99 THR A N 1
ATOM 784 C CA . THR A 1 99 ? -25.742 -13.432 7.723 1.00 80.38 99 THR A CA 1
ATOM 785 C C . THR A 1 99 ? -26.436 -12.884 8.981 1.00 80.38 99 THR A C 1
ATOM 787 O O . THR A 1 99 ? -27.652 -12.711 8.974 1.00 80.38 99 THR A O 1
ATOM 790 N N . SER A 1 100 ? -25.708 -12.617 10.066 1.00 75.56 100 SER A N 1
ATOM 791 C CA . SER A 1 100 ? -26.192 -12.070 11.342 1.00 75.56 100 SER A CA 1
ATOM 792 C C . SER A 1 100 ? -25.171 -11.185 12.070 1.00 75.56 100 SER A C 1
ATOM 794 O O . SER A 1 100 ? -25.544 -10.518 13.034 1.00 75.56 100 SER A O 1
ATOM 796 N N . ASP A 1 101 ? -23.921 -11.128 11.602 1.00 83.12 101 ASP A N 1
ATOM 797 C CA . ASP A 1 101 ? -22.861 -10.345 12.230 1.00 83.12 101 ASP A CA 1
ATOM 798 C C . ASP A 1 101 ? -22.611 -9.043 11.469 1.00 83.12 101 ASP A C 1
ATOM 800 O O . ASP A 1 101 ? -22.637 -8.989 10.237 1.00 83.12 101 ASP A O 1
ATOM 804 N N . VAL A 1 102 ? -22.361 -7.977 12.232 1.00 91.44 102 VAL A N 1
ATOM 805 C CA . VAL A 1 102 ? -21.957 -6.668 11.716 1.00 91.44 102 VAL A CA 1
ATOM 806 C C . VAL A 1 102 ? -20.603 -6.323 12.314 1.00 91.44 102 VAL A C 1
ATOM 808 O O . VAL A 1 102 ? -20.470 -6.192 13.534 1.00 91.44 102 VAL A O 1
ATOM 811 N N . TYR A 1 103 ? -19.603 -6.160 11.459 1.00 94.00 103 TYR A N 1
ATOM 812 C CA . TYR A 1 103 ? -18.243 -5.824 11.859 1.00 94.00 103 TYR A CA 1
ATOM 813 C C . TYR A 1 103 ? -17.632 -4.822 10.890 1.00 94.00 103 TYR A C 1
ATOM 815 O O . TYR A 1 103 ? -18.045 -4.706 9.743 1.00 94.00 103 TYR A O 1
ATOM 823 N N . THR A 1 104 ? -16.639 -4.083 11.361 1.00 95.00 104 THR A N 1
ATOM 824 C CA . THR A 1 104 ? -15.852 -3.183 10.520 1.00 95.00 104 THR A CA 1
ATOM 825 C C . THR A 1 104 ? -14.556 -3.886 10.129 1.00 95.00 104 THR A C 1
ATOM 827 O O . THR A 1 104 ? -13.955 -4.569 10.961 1.00 95.00 104 THR A O 1
ATOM 830 N N . VAL A 1 105 ? -14.107 -3.714 8.891 1.00 95.56 105 VAL A N 1
ATOM 831 C CA . VAL A 1 105 ? -12.793 -4.158 8.410 1.00 95.56 105 VAL A CA 1
ATOM 832 C C . VAL A 1 105 ? -11.955 -2.943 8.034 1.00 95.56 105 VAL A C 1
ATOM 834 O O . VAL A 1 105 ? -12.478 -1.965 7.499 1.00 95.56 105 VAL A O 1
ATOM 837 N N . ILE A 1 106 ? -10.658 -3.009 8.333 1.00 94.00 106 ILE A N 1
ATOM 838 C CA . ILE A 1 106 ? -9.626 -2.068 7.882 1.00 94.00 106 ILE A CA 1
ATOM 839 C C . ILE A 1 106 ? -8.523 -2.840 7.162 1.00 94.00 106 ILE A C 1
ATOM 841 O O . ILE A 1 106 ? -8.136 -3.922 7.668 1.00 94.00 106 ILE A O 1
#

Organism: Neovison vison (NCBI:txid452646)

pLDDT: mean 91.59, std 8.84, range [38.78, 97.62]

Sequence (106 aa):
MESSSKGLLTQVTQFWNLLDDLAESNPESYKKFIEQQLKEGKQLCATPEPQLCLQTRILKPKEKVLFINLCQWKRIPAPQSATHPVPLKVGTPEDISETSDVYTVI